Protein AF-Q572A4-F1 (afdb_monomer_lite)

Sequence (61 aa):
NASNPDVAKGGPLFSEILKNWKEESDKKIIQSQIVSFYFKLFENLKDNQVIQRSMDIIKQD

InterPro domains:
  IPR002069 Interferon gamma [PF00714] (1-61)
  IPR002069 Interferon gamma [PTHR11419] (1-61)
  IPR009079 Four-helical cytokine-like, core [G3DSA:1.20.1250.10] (1-61)
  IPR009079 Four-helical cytokine-like, core [SSF47266] (1-61)

pLDDT: mean 93.55, std 3.92, range [79.0, 98.0]

Organism: Ovis dalli (NCBI:txid9943)

Radius of gyration: 14.01 Å; chains: 1; bounding box: 28×24×32 Å

Structure (mmCIF, N/CA/C/O backbone):
data_AF-Q572A4-F1
#
_entry.id   AF-Q572A4-F1
#
loop_
_atom_site.group_PDB
_atom_site.id
_atom_site.type_symbol
_atom_site.label_atom_id
_atom_site.label_alt_id
_atom_site.label_comp_id
_atom_site.label_asym_id
_atom_site.label_entity_id
_atom_site.label_seq_id
_atom_site.pdbx_PDB_ins_code
_atom_site.Cartn_x
_atom_site.Cartn_y
_atom_site.Cartn_z
_atom_site.occupancy
_atom_site.B_iso_or_equiv
_atom_site.auth_seq_id
_atom_site.auth_comp_id
_atom_site.auth_asym_id
_atom_site.auth_atom_id
_atom_site.pdbx_PDB_model_num
ATOM 1 N N . ASN A 1 1 ? 3.995 9.327 -10.839 1.00 89.56 1 ASN A N 1
ATOM 2 C CA . ASN A 1 1 ? 2.690 10.019 -10.994 1.00 89.56 1 ASN A CA 1
ATOM 3 C C . ASN A 1 1 ? 1.702 9.760 -9.849 1.00 89.56 1 ASN A C 1
ATOM 5 O O . ASN A 1 1 ? 0.536 10.084 -10.001 1.00 89.56 1 ASN A O 1
ATOM 9 N N . ALA A 1 2 ? 2.130 9.256 -8.681 1.00 93.12 2 ALA A N 1
ATOM 10 C CA . ALA A 1 2 ? 1.231 9.055 -7.531 1.00 93.12 2 ALA A CA 1
ATOM 11 C C . ALA A 1 2 ? 0.834 10.364 -6.809 1.00 93.12 2 ALA A C 1
ATOM 13 O O . ALA A 1 2 ? 0.013 10.347 -5.901 1.00 93.12 2 ALA A O 1
ATOM 14 N N . SER A 1 3 ? 1.416 11.495 -7.215 1.00 95.81 3 SER A N 1
ATOM 15 C CA . SER A 1 3 ? 1.128 12.832 -6.680 1.00 95.81 3 SER A CA 1
ATOM 16 C C . SER A 1 3 ? 0.146 13.625 -7.547 1.00 95.81 3 SER A C 1
ATOM 18 O O . SER A 1 3 ? -0.119 14.788 -7.254 1.00 95.81 3 SER A O 1
ATOM 20 N N . ASN A 1 4 ? -0.362 13.037 -8.634 1.00 96.62 4 ASN A N 1
ATOM 21 C CA . ASN A 1 4 ? -1.298 13.728 -9.507 1.00 96.62 4 ASN A CA 1
ATOM 22 C C . ASN A 1 4 ? -2.687 13.843 -8.841 1.00 96.62 4 ASN A C 1
ATOM 24 O O . ASN A 1 4 ? -3.086 12.943 -8.097 1.00 96.62 4 ASN A O 1
ATOM 28 N N . PRO A 1 5 ? -3.467 14.905 -9.126 1.00 93.56 5 PRO A N 1
ATOM 29 C CA . PRO A 1 5 ? -4.772 15.115 -8.492 1.00 93.56 5 PRO A CA 1
ATOM 30 C C . PRO A 1 5 ? -5.803 14.006 -8.750 1.00 93.56 5 PRO A C 1
ATOM 32 O O . PRO A 1 5 ? -6.734 13.834 -7.966 1.00 93.56 5 PRO A O 1
ATOM 35 N N . ASP A 1 6 ? -5.672 13.250 -9.843 1.00 94.75 6 ASP A N 1
ATOM 36 C CA . ASP A 1 6 ? -6.574 12.147 -10.179 1.00 94.75 6 ASP A CA 1
ATOM 37 C C . ASP A 1 6 ? -6.488 10.974 -9.195 1.00 94.75 6 ASP A C 1
ATOM 39 O O . ASP A 1 6 ? -7.487 10.280 -9.010 1.00 94.75 6 ASP A O 1
ATOM 43 N N . VAL A 1 7 ? -5.367 10.823 -8.484 1.00 93.81 7 VAL A N 1
ATOM 44 C CA . VAL A 1 7 ? -5.177 9.793 -7.449 1.00 93.81 7 VAL A CA 1
ATOM 45 C C . VAL A 1 7 ? -6.206 9.922 -6.318 1.00 93.81 7 VAL A C 1
ATOM 47 O O . VAL A 1 7 ? -6.628 8.916 -5.757 1.00 93.81 7 VAL A O 1
ATOM 50 N N . ALA A 1 8 ? -6.673 11.137 -6.013 1.00 93.31 8 ALA A N 1
ATOM 51 C CA . ALA A 1 8 ? -7.654 11.373 -4.952 1.00 93.31 8 ALA A CA 1
ATOM 52 C C . ALA A 1 8 ? -9.113 11.090 -5.367 1.00 93.31 8 ALA A C 1
ATOM 54 O O . ALA A 1 8 ? -9.986 11.011 -4.504 1.00 93.31 8 ALA A O 1
ATOM 55 N N . LYS A 1 9 ? -9.408 10.931 -6.667 1.00 94.69 9 LYS A N 1
ATOM 56 C CA . LYS A 1 9 ? -10.794 10.822 -7.171 1.00 94.69 9 LYS A CA 1
ATOM 57 C C . LYS A 1 9 ? -11.518 9.549 -6.724 1.00 94.69 9 LYS A C 1
ATOM 59 O O . LYS A 1 9 ? -12.742 9.548 -6.673 1.00 94.69 9 LYS A O 1
ATOM 64 N N . GLY A 1 10 ? -10.777 8.482 -6.419 1.00 92.31 10 GLY A N 1
ATOM 65 C CA . GLY A 1 10 ? -11.327 7.198 -5.968 1.00 92.31 10 GLY A CA 1
ATOM 66 C C . GLY A 1 10 ? -11.544 7.089 -4.457 1.00 92.31 10 GLY A C 1
ATOM 67 O O . GLY A 1 10 ? -11.976 6.040 -3.990 1.00 92.31 10 GLY A O 1
ATOM 68 N N . GLY A 1 11 ? -11.236 8.145 -3.696 1.00 92.75 11 GLY A N 1
ATOM 69 C CA . GLY A 1 11 ? -11.211 8.095 -2.238 1.00 92.75 11 GLY A CA 1
ATOM 70 C C . GLY A 1 11 ? -9.943 7.436 -1.671 1.00 92.75 11 GLY A C 1
ATOM 71 O O . GLY A 1 11 ? -9.084 6.949 -2.413 1.00 92.75 11 GLY A O 1
ATOM 72 N N . PRO A 1 12 ? -9.773 7.469 -0.340 1.00 94.19 12 PRO A N 1
ATOM 73 C CA . PRO A 1 12 ? -8.602 6.908 0.319 1.00 94.19 12 PRO A CA 1
ATOM 74 C C . PRO A 1 12 ? -8.636 5.377 0.347 1.00 94.19 12 PRO A C 1
ATOM 76 O O . PRO A 1 12 ? -9.638 4.781 0.725 1.00 94.19 12 PRO A O 1
ATOM 79 N N . LEU A 1 13 ? -7.505 4.734 0.042 1.00 94.88 13 LEU A N 1
ATOM 80 C CA . LEU A 1 13 ? -7.411 3.271 0.091 1.00 94.88 13 LEU A CA 1
ATOM 81 C C . LEU A 1 13 ? -7.272 2.743 1.530 1.00 94.88 13 LEU A C 1
ATOM 83 O O . LEU A 1 13 ? -8.063 1.920 1.973 1.00 94.88 13 LEU A O 1
ATOM 87 N N . PHE A 1 14 ? -6.277 3.237 2.278 1.00 95.19 14 PHE A N 1
ATOM 88 C CA . PHE A 1 14 ? -5.976 2.746 3.633 1.00 95.19 14 PHE A CA 1
ATOM 89 C C . PHE A 1 14 ? -6.060 3.816 4.724 1.00 95.19 14 PHE A C 1
ATOM 91 O O . PHE A 1 14 ? -6.151 3.476 5.900 1.00 95.19 14 PHE A O 1
ATOM 98 N N . SER A 1 15 ? -6.023 5.107 4.382 1.00 93.00 15 SER A N 1
ATOM 99 C CA . SER A 1 15 ? -5.908 6.166 5.393 1.00 93.00 15 SER A CA 1
ATOM 100 C C . SER A 1 15 ? -7.171 6.340 6.240 1.00 93.00 15 SER A C 1
ATOM 102 O O . SER A 1 15 ? -7.050 6.641 7.423 1.00 93.00 15 SER A O 1
ATOM 104 N N . GLU A 1 16 ? -8.368 6.116 5.692 1.00 92.50 16 GLU A N 1
ATOM 105 C CA . GLU A 1 16 ? -9.606 6.069 6.489 1.00 92.50 16 GLU A CA 1
ATOM 106 C C . GLU A 1 16 ? -9.692 4.804 7.337 1.00 92.50 16 GLU A C 1
ATOM 108 O O . GLU A 1 16 ? -10.024 4.882 8.517 1.00 92.50 16 GLU A O 1
ATOM 113 N N . ILE A 1 17 ? -9.301 3.658 6.774 1.00 90.94 17 ILE A N 1
ATOM 114 C CA . ILE A 1 17 ? -9.245 2.387 7.498 1.00 90.94 17 ILE A CA 1
ATOM 115 C C . ILE A 1 17 ? -8.359 2.554 8.736 1.00 90.94 17 ILE A C 1
ATOM 117 O O . ILE A 1 17 ? -8.826 2.367 9.853 1.00 90.94 17 ILE A O 1
ATOM 121 N N . LEU A 1 18 ? -7.116 3.009 8.566 1.00 90.19 18 LEU A N 1
ATOM 122 C CA . LEU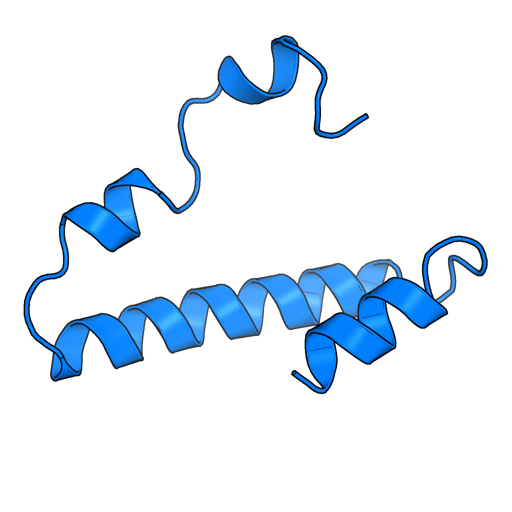 A 1 18 ? -6.157 3.191 9.660 1.00 90.19 18 LEU A CA 1
ATOM 123 C C . LEU A 1 18 ? -6.600 4.206 10.727 1.00 90.19 18 LEU A C 1
ATOM 125 O O . LEU A 1 18 ? -6.170 4.090 11.870 1.00 90.19 18 LEU A O 1
ATOM 129 N N . LYS A 1 19 ? -7.453 5.184 10.391 1.00 90.00 19 LYS A N 1
ATOM 130 C CA . LYS A 1 19 ? -8.025 6.130 11.370 1.00 90.00 19 LYS A CA 1
ATOM 131 C C . LYS A 1 19 ? -9.106 5.492 12.246 1.00 90.00 19 LYS A C 1
ATOM 133 O O . LYS A 1 19 ? -9.302 5.930 13.378 1.00 90.00 19 LYS A O 1
ATOM 138 N N . ASN A 1 20 ? -9.811 4.492 11.720 1.00 88.19 20 ASN A N 1
ATOM 139 C CA . ASN A 1 20 ? -10.958 3.873 12.380 1.00 88.19 20 ASN A CA 1
ATOM 140 C C . ASN A 1 20 ? -10.550 2.798 13.402 1.00 88.19 20 ASN A C 1
ATOM 142 O O . ASN A 1 20 ? -11.289 2.559 14.356 1.00 88.19 20 ASN A O 1
ATOM 146 N N . TRP A 1 21 ? -9.366 2.194 13.257 1.00 87.38 21 TRP A N 1
ATOM 147 C CA . TRP A 1 21 ? -8.861 1.169 14.179 1.00 87.38 21 TRP A CA 1
ATOM 148 C C . TRP A 1 21 ? -8.070 1.790 15.336 1.00 87.38 21 TRP A C 1
ATOM 150 O O . TRP A 1 21 ? -6.940 2.247 15.160 1.00 87.38 21 TRP A O 1
ATOM 160 N N . LYS A 1 22 ? -8.681 1.811 16.528 1.00 79.00 22 LYS A N 1
ATOM 161 C CA . LYS A 1 22 ? -8.099 2.398 17.749 1.00 79.00 22 LYS A CA 1
ATOM 162 C C . LYS A 1 22 ? -7.409 1.379 18.657 1.00 79.00 22 LYS A C 1
ATOM 164 O O . LYS A 1 22 ? -6.495 1.757 19.382 1.00 79.00 22 LYS A O 1
ATOM 169 N N . GLU A 1 23 ? -7.843 0.121 18.631 1.00 87.56 23 GLU A N 1
ATOM 170 C CA . GLU A 1 23 ? -7.258 -0.943 19.449 1.00 87.56 23 GLU A CA 1
ATOM 171 C C 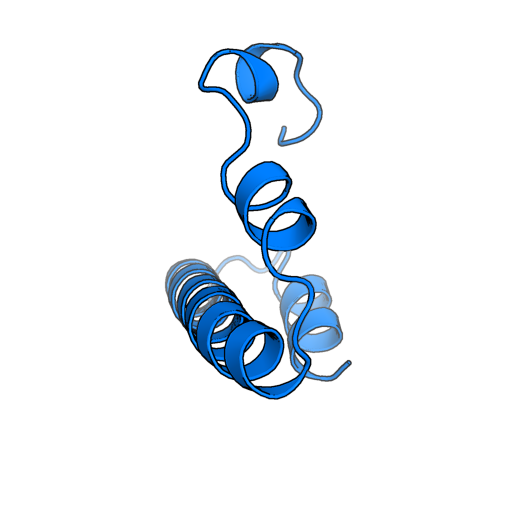. GLU A 1 23 ? -6.002 -1.520 18.792 1.00 87.56 23 GLU A C 1
ATOM 173 O O . GLU A 1 23 ? -5.969 -1.787 17.590 1.00 87.56 23 GLU A O 1
ATOM 178 N N . GLU A 1 24 ? -4.953 -1.720 19.589 1.00 82.25 24 GLU A N 1
ATOM 179 C CA . GLU A 1 24 ? -3.638 -2.147 19.097 1.00 82.25 24 GLU A CA 1
ATOM 180 C C . GLU A 1 24 ? -3.661 -3.569 18.505 1.00 82.25 24 GLU A C 1
ATOM 182 O O . GLU A 1 24 ? -2.951 -3.848 17.538 1.00 82.25 24 GLU A O 1
ATOM 187 N N . SER A 1 25 ? -4.498 -4.466 19.040 1.00 84.62 25 SER A N 1
ATOM 188 C CA . SER A 1 25 ? -4.707 -5.815 18.493 1.00 84.62 25 SER A CA 1
ATOM 189 C C . SER A 1 25 ? -5.274 -5.764 17.077 1.00 84.62 25 SER A C 1
ATOM 191 O O . SER A 1 25 ? -4.716 -6.366 16.158 1.00 84.62 25 SER A O 1
ATOM 193 N N . ASP A 1 26 ? -6.334 -4.990 16.884 1.00 85.62 26 ASP A N 1
ATOM 194 C CA . ASP A 1 26 ? -7.023 -4.894 15.602 1.00 85.62 26 ASP A CA 1
ATOM 195 C C . ASP A 1 26 ? -6.191 -4.127 14.574 1.00 85.62 26 ASP A C 1
ATOM 197 O O . ASP A 1 26 ? -6.141 -4.481 13.391 1.00 85.62 26 ASP A O 1
ATOM 201 N N . LYS A 1 27 ? -5.453 -3.115 15.042 1.00 91.50 27 LYS A N 1
ATOM 202 C CA . LYS A 1 27 ? -4.499 -2.362 14.232 1.00 91.50 27 LYS A CA 1
ATOM 203 C C . LYS A 1 27 ? -3.431 -3.277 13.633 1.00 91.50 27 LYS A C 1
ATOM 205 O O . LYS A 1 27 ? -3.145 -3.167 12.443 1.00 91.50 27 LYS A O 1
ATOM 210 N N . LYS A 1 28 ? -2.885 -4.225 14.402 1.00 92.75 28 LYS A N 1
ATOM 211 C CA . LYS A 1 28 ? -1.901 -5.191 13.882 1.00 92.75 28 LYS A CA 1
ATOM 212 C C . LYS A 1 28 ? -2.496 -6.126 12.832 1.00 92.75 28 LYS A C 1
ATOM 214 O O . LYS A 1 28 ? -1.827 -6.421 11.841 1.00 92.75 28 LYS A O 1
ATOM 219 N N . ILE A 1 29 ? -3.748 -6.553 13.006 1.00 93.25 29 ILE A N 1
ATOM 220 C CA . ILE A 1 29 ? -4.442 -7.407 12.030 1.00 93.25 29 ILE A CA 1
ATOM 221 C C . ILE A 1 29 ? -4.589 -6.669 10.696 1.00 93.25 29 ILE A C 1
ATOM 223 O O . ILE A 1 29 ? -4.204 -7.198 9.650 1.00 93.25 29 ILE A O 1
ATOM 227 N N . ILE A 1 30 ? -5.084 -5.427 10.715 1.00 94.50 30 ILE A N 1
ATOM 228 C CA . ILE A 1 30 ? -5.268 -4.660 9.480 1.00 94.50 30 ILE A CA 1
ATOM 229 C C . ILE A 1 30 ? -3.933 -4.239 8.855 1.00 94.50 30 ILE A C 1
ATOM 231 O O . ILE A 1 30 ? -3.774 -4.300 7.636 1.00 94.50 30 ILE A O 1
ATOM 235 N N . GLN A 1 31 ? -2.936 -3.885 9.670 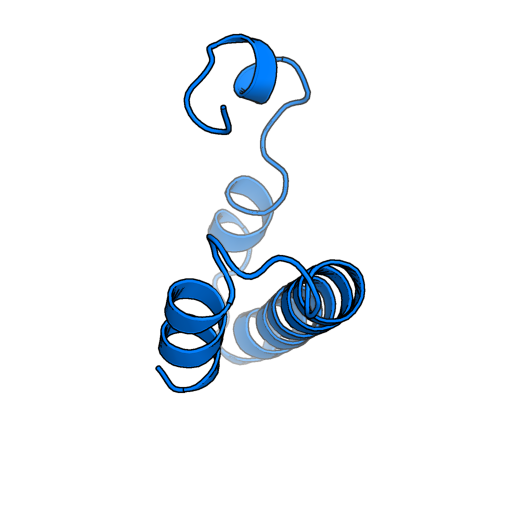1.00 94.56 31 GLN A N 1
ATOM 236 C CA . GLN A 1 31 ? -1.590 -3.570 9.191 1.00 94.56 31 GLN A CA 1
ATOM 237 C C . GLN A 1 31 ? -0.941 -4.773 8.504 1.00 94.56 31 GLN A C 1
ATOM 239 O O . GLN A 1 31 ? -0.333 -4.601 7.452 1.00 94.56 31 GLN A O 1
ATOM 244 N N . SER A 1 32 ? -1.126 -5.989 9.025 1.00 95.88 32 SER A N 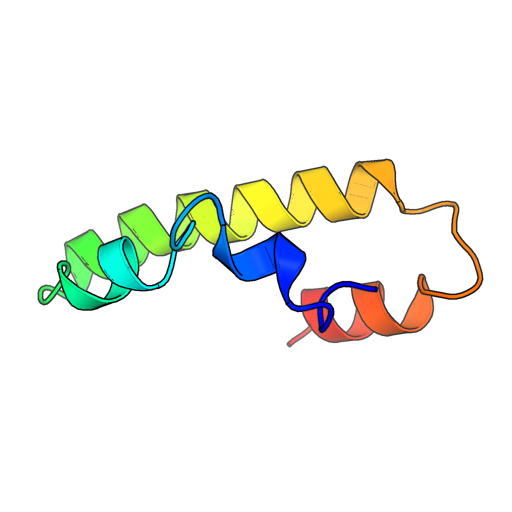1
ATOM 245 C CA . SER A 1 32 ? -0.635 -7.213 8.381 1.00 95.88 32 SER A CA 1
ATOM 246 C C . SER A 1 32 ? -1.201 -7.390 6.964 1.00 95.88 32 SER A C 1
ATOM 248 O O . SER A 1 32 ? -0.459 -7.739 6.040 1.00 95.88 32 SER A O 1
ATOM 250 N N . GLN A 1 33 ? -2.485 -7.073 6.755 1.00 96.25 33 GLN A N 1
ATOM 251 C CA . GLN A 1 33 ? -3.099 -7.095 5.422 1.00 96.25 33 GLN A CA 1
ATOM 252 C C . GLN A 1 33 ? -2.521 -6.011 4.499 1.00 96.25 33 GLN A C 1
ATOM 254 O O . GLN A 1 33 ? -2.211 -6.297 3.342 1.00 96.25 33 GLN A O 1
ATOM 259 N N . ILE A 1 34 ? -2.316 -4.792 5.009 1.00 96.69 34 ILE A N 1
ATOM 260 C CA . ILE A 1 34 ? -1.732 -3.677 4.243 1.00 96.69 34 ILE A CA 1
ATOM 261 C C . ILE A 1 34 ? -0.290 -4.001 3.822 1.00 96.69 34 ILE A C 1
ATOM 263 O O . ILE A 1 34 ? 0.057 -3.849 2.652 1.00 96.69 34 ILE A O 1
ATOM 267 N N . VAL A 1 35 ? 0.539 -4.504 4.740 1.00 97.19 35 VAL A N 1
ATOM 268 C CA . VAL A 1 35 ? 1.927 -4.904 4.448 1.00 97.19 35 VAL A CA 1
ATOM 269 C C . VAL A 1 35 ? 1.957 -6.024 3.406 1.00 97.19 35 VAL A C 1
ATOM 271 O O . VAL A 1 35 ? 2.674 -5.923 2.411 1.00 97.19 35 VAL A O 1
ATOM 274 N N . SER A 1 36 ? 1.112 -7.048 3.565 1.00 97.81 36 SER A N 1
ATOM 275 C CA . SER A 1 36 ? 1.000 -8.150 2.598 1.00 97.81 36 SER A CA 1
ATOM 276 C C . SER A 1 36 ? 0.595 -7.664 1.203 1.00 97.81 36 SER A C 1
ATOM 278 O O . SER A 1 36 ? 1.077 -8.183 0.195 1.00 97.81 36 SER A O 1
ATOM 280 N N . PHE A 1 37 ? -0.283 -6.660 1.124 1.00 98.00 37 PHE A N 1
ATOM 281 C CA . PHE A 1 37 ? -0.666 -6.033 -0.138 1.00 98.00 37 PHE A CA 1
ATOM 282 C C . PHE A 1 37 ? 0.524 -5.332 -0.807 1.00 98.00 37 PHE A C 1
ATOM 284 O O . PHE A 1 37 ? 0.784 -5.573 -1.987 1.00 98.00 37 PHE A O 1
ATOM 291 N N . TYR A 1 38 ? 1.281 -4.515 -0.065 1.00 97.50 38 TYR A N 1
ATOM 292 C CA . TYR A 1 38 ? 2.455 -3.830 -0.615 1.00 97.50 38 TYR A CA 1
ATOM 293 C C . TYR A 1 38 ? 3.559 -4.804 -1.035 1.00 97.50 38 TYR A C 1
ATOM 295 O O . TYR A 1 38 ? 4.183 -4.589 -2.070 1.00 97.50 38 TYR A O 1
ATOM 303 N N . PHE A 1 39 ? 3.757 -5.911 -0.316 1.00 96.88 39 PHE A N 1
ATOM 304 C CA . PHE A 1 39 ? 4.706 -6.946 -0.736 1.00 96.88 39 PHE A CA 1
ATOM 305 C C . PHE A 1 39 ? 4.325 -7.554 -2.088 1.00 96.88 39 PHE A C 1
ATOM 307 O O . PHE A 1 39 ? 5.165 -7.578 -2.987 1.00 96.88 39 PHE A O 1
ATOM 314 N N . LYS A 1 40 ? 3.052 -7.922 -2.288 1.00 97.88 40 LYS A N 1
ATOM 315 C CA . LYS A 1 40 ? 2.551 -8.399 -3.591 1.00 97.88 40 LYS A CA 1
ATOM 316 C C . LYS A 1 40 ? 2.686 -7.338 -4.686 1.00 97.88 40 LYS A C 1
ATOM 318 O O . LYS A 1 40 ? 3.037 -7.652 -5.820 1.00 97.88 40 LYS A O 1
ATOM 323 N N . LEU A 1 41 ? 2.422 -6.068 -4.372 1.00 97.19 41 LEU A N 1
ATOM 324 C CA . LEU A 1 41 ? 2.601 -4.969 -5.325 1.00 97.19 41 LEU A CA 1
ATOM 325 C C . LEU A 1 41 ? 4.071 -4.829 -5.748 1.00 97.19 41 LEU A C 1
ATOM 327 O O . LEU A 1 41 ? 4.357 -4.707 -6.936 1.00 97.19 41 LEU A O 1
ATOM 331 N N . PHE A 1 42 ? 5.003 -4.889 -4.797 1.00 96.00 42 PHE A N 1
ATOM 332 C CA . PHE A 1 42 ? 6.433 -4.804 -5.079 1.00 96.00 42 PHE A CA 1
ATOM 333 C C . PHE A 1 42 ? 6.961 -6.022 -5.839 1.00 96.00 42 PHE A C 1
ATOM 335 O O . PHE A 1 42 ? 7.835 -5.868 -6.685 1.00 96.00 42 PHE A O 1
ATOM 342 N N . GLU A 1 43 ? 6.436 -7.224 -5.591 1.00 95.44 43 GLU A N 1
ATOM 343 C CA . GLU A 1 43 ? 6.768 -8.418 -6.381 1.00 95.44 43 GLU A CA 1
ATOM 344 C C . GLU A 1 43 ? 6.413 -8.250 -7.861 1.00 95.44 43 GLU A C 1
ATOM 346 O O . GLU A 1 43 ? 7.209 -8.619 -8.723 1.00 95.44 43 GLU A O 1
ATOM 351 N N . ASN A 1 44 ? 5.268 -7.630 -8.163 1.00 96.75 44 ASN A N 1
ATOM 352 C CA . ASN A 1 44 ? 4.851 -7.343 -9.539 1.00 96.75 44 ASN A CA 1
ATOM 353 C C . ASN A 1 44 ? 5.699 -6.257 -10.223 1.00 96.75 44 ASN A C 1
ATOM 355 O O . ASN A 1 44 ? 5.640 -6.107 -11.440 1.00 96.75 44 ASN A O 1
ATOM 359 N N . LEU A 1 45 ? 6.474 -5.489 -9.454 1.00 96.06 45 LEU A N 1
ATOM 360 C CA . LEU A 1 45 ? 7.305 -4.387 -9.945 1.00 96.06 45 LEU A CA 1
ATOM 361 C C . LEU A 1 45 ? 8.808 -4.669 -9.826 1.00 96.06 45 LEU A C 1
ATOM 363 O O . LEU A 1 45 ? 9.610 -3.800 -10.158 1.00 96.06 45 LEU A O 1
ATOM 367 N N . LYS A 1 46 ? 9.200 -5.865 -9.373 1.00 92.56 46 LYS A N 1
ATOM 368 C CA . LYS A 1 46 ? 10.584 -6.216 -9.010 1.00 92.56 46 LYS A CA 1
ATOM 369 C C . LYS A 1 46 ? 11.615 -5.999 -10.125 1.00 92.56 46 LYS A C 1
ATOM 371 O O . LYS A 1 46 ? 12.761 -5.686 -9.827 1.00 92.56 46 LYS A O 1
ATOM 376 N N . ASP A 1 47 ? 11.200 -6.119 -11.385 1.00 95.06 47 ASP A N 1
ATOM 377 C CA . ASP A 1 47 ? 12.079 -5.982 -12.553 1.00 95.06 47 ASP A CA 1
ATOM 378 C C . ASP A 1 47 ? 12.213 -4.516 -13.020 1.00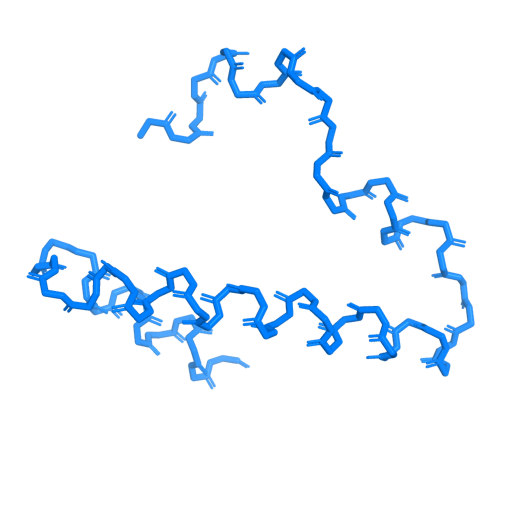 95.06 47 ASP A C 1
ATOM 380 O O . ASP A 1 47 ? 12.956 -4.207 -13.954 1.00 95.06 47 ASP A O 1
ATOM 384 N N . ASN A 1 48 ? 11.515 -3.579 -12.368 1.00 95.88 48 ASN A N 1
ATOM 385 C CA . ASN A 1 48 ? 11.642 -2.154 -12.641 1.00 95.88 48 ASN A CA 1
ATOM 386 C C . ASN A 1 48 ? 12.906 -1.583 -11.978 1.00 95.88 48 ASN A C 1
ATOM 388 O O . ASN A 1 48 ? 12.889 -1.131 -10.830 1.00 95.88 48 ASN A O 1
ATOM 392 N N . GLN A 1 49 ? 13.993 -1.551 -12.751 1.00 95.06 49 GLN A N 1
ATOM 393 C CA . GLN A 1 49 ? 15.314 -1.081 -12.318 1.00 95.06 49 GLN A CA 1
ATOM 394 C C . GLN A 1 49 ? 15.309 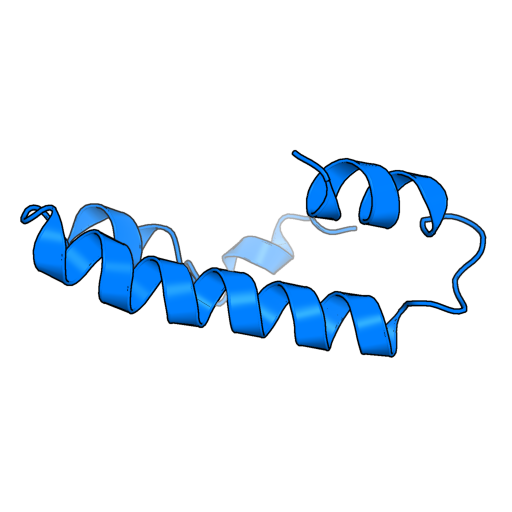0.337 -11.727 1.00 95.06 49 GLN A C 1
ATOM 396 O O . GLN A 1 49 ? 16.113 0.636 -10.847 1.00 95.06 49 GLN A O 1
ATOM 401 N N . VAL A 1 50 ? 14.400 1.212 -12.174 1.00 97.56 50 VAL A N 1
ATOM 402 C CA . VAL A 1 50 ? 14.347 2.615 -11.727 1.00 97.56 50 VAL A CA 1
ATOM 403 C C . VAL A 1 50 ? 13.931 2.720 -10.259 1.00 97.56 50 VAL A C 1
ATOM 405 O O . VAL A 1 50 ? 14.414 3.598 -9.548 1.00 97.56 50 VAL A O 1
ATOM 408 N N . ILE A 1 51 ? 13.051 1.830 -9.792 1.00 96.25 51 ILE A N 1
ATOM 409 C CA . ILE A 1 51 ? 12.477 1.881 -8.436 1.00 96.25 51 ILE A CA 1
ATOM 410 C C . ILE A 1 51 ? 12.903 0.715 -7.539 1.00 96.25 51 ILE A C 1
ATOM 412 O O . ILE A 1 51 ? 12.569 0.725 -6.356 1.00 96.25 51 ILE A O 1
ATOM 416 N N . GLN A 1 52 ? 13.650 -0.261 -8.065 1.00 95.38 52 GLN A N 1
ATOM 417 C CA . GLN A 1 52 ? 14.068 -1.467 -7.341 1.00 95.38 52 GLN A CA 1
ATOM 418 C C . GLN A 1 52 ? 14.723 -1.136 -5.994 1.00 95.38 52 GLN A C 1
ATOM 420 O O . GLN A 1 52 ? 14.234 -1.558 -4.950 1.00 95.38 52 GLN A O 1
ATOM 425 N N . ARG A 1 53 ? 15.752 -0.278 -6.000 1.00 95.88 53 ARG A N 1
ATOM 426 C CA . ARG A 1 53 ? 16.460 0.126 -4.775 1.00 95.88 53 ARG A CA 1
ATOM 427 C C . ARG A 1 53 ? 15.545 0.814 -3.760 1.00 95.88 53 ARG A C 1
ATOM 429 O O . ARG A 1 53 ? 15.686 0.591 -2.563 1.00 95.88 53 ARG A O 1
ATOM 436 N N . SER A 1 54 ? 14.624 1.659 -4.219 1.00 96.94 54 SER A N 1
ATOM 437 C CA . SER A 1 54 ? 13.670 2.335 -3.334 1.00 96.94 54 SER A CA 1
ATOM 438 C C . SER A 1 54 ? 12.698 1.345 -2.695 1.00 96.94 54 SER A C 1
ATOM 440 O O . SER A 1 54 ? 12.410 1.470 -1.510 1.00 96.94 54 SER A O 1
ATOM 442 N N . MET A 1 55 ? 12.226 0.344 -3.445 1.00 96.31 55 MET A N 1
ATOM 443 C CA . MET A 1 55 ? 11.369 -0.711 -2.897 1.00 96.31 55 MET A CA 1
ATOM 444 C C . MET A 1 55 ? 12.111 -1.584 -1.883 1.00 96.31 55 MET A C 1
ATOM 446 O O . MET A 1 55 ? 11.526 -1.929 -0.862 1.00 96.31 55 MET A O 1
ATOM 450 N N . ASP A 1 56 ? 13.380 -1.914 -2.129 1.00 94.50 56 ASP A N 1
ATOM 451 C CA . ASP A 1 56 ? 14.181 -2.716 -1.196 1.00 94.50 56 ASP A CA 1
ATOM 452 C C . ASP A 1 56 ? 14.401 -1.987 0.136 1.00 94.50 56 ASP A C 1
ATOM 454 O O . ASP A 1 56 ? 14.241 -2.592 1.193 1.00 94.50 56 ASP A O 1
ATOM 458 N N . ILE A 1 57 ? 14.672 -0.676 0.093 1.00 96.69 57 ILE A N 1
ATOM 459 C CA . ILE A 1 57 ? 14.782 0.157 1.301 1.00 96.69 57 ILE A CA 1
ATOM 460 C C . ILE A 1 57 ? 13.462 0.153 2.085 1.00 96.69 57 ILE A C 1
ATOM 462 O O . ILE A 1 57 ? 13.478 -0.070 3.288 1.00 96.69 57 ILE A O 1
ATOM 466 N N . ILE A 1 58 ? 12.319 0.338 1.413 1.00 96.19 58 ILE A N 1
ATOM 467 C CA . ILE A 1 58 ? 10.996 0.358 2.067 1.00 96.19 58 ILE A CA 1
ATOM 468 C C . ILE A 1 58 ? 10.621 -1.010 2.657 1.00 96.19 58 ILE A C 1
ATOM 470 O O . ILE A 1 58 ? 9.914 -1.066 3.653 1.00 96.19 58 ILE A O 1
ATOM 474 N N . LYS A 1 59 ? 11.046 -2.123 2.046 1.00 92.94 59 LYS A N 1
ATOM 475 C CA . LYS A 1 59 ? 10.798 -3.472 2.587 1.00 92.94 59 LYS A CA 1
ATOM 476 C C . LYS A 1 59 ? 11.636 -3.784 3.829 1.00 92.94 59 LYS A C 1
ATOM 478 O O . LYS A 1 59 ? 11.263 -4.690 4.570 1.00 92.94 59 LYS A O 1
ATOM 483 N N . GLN A 1 60 ? 12.792 -3.136 3.971 1.00 93.50 60 GLN A N 1
ATOM 484 C CA . GLN A 1 60 ? 13.731 -3.377 5.064 1.00 93.50 60 GLN A CA 1
ATOM 485 C C . GLN A 1 60 ? 13.421 -2.538 6.314 1.00 93.50 60 GLN A C 1
ATOM 487 O O . GLN A 1 60 ? 13.742 -2.993 7.412 1.00 93.50 60 GLN A O 1
ATOM 492 N N . ASP A 1 61 ? 12.859 -1.340 6.132 1.00 87.88 61 ASP A N 1
ATOM 493 C CA . ASP A 1 61 ? 12.396 -0.436 7.202 1.00 87.88 61 ASP A CA 1
ATOM 494 C C . ASP A 1 61 ? 11.181 -1.007 7.961 1.00 87.88 61 ASP A C 1
ATOM 496 O O . ASP A 1 61 ? 11.189 -0.958 9.213 1.00 87.88 61 ASP A O 1
#

Foldseek 3Di:
DCPDPVVPVVDDDCPVVCVVDDDPVVNVVVVVVVLVVLVVVCVVCCPVPVCNVVSVVVNVD

Secondary structure (DSSP, 8-state):
-TTSGGGGGG--SSHHHHHH--SHHHHHHHHHHHHHHHHHHHHHTTT-TTTHHHHHHHHH-